Protein AF-A0A8J7PQA7-F1 (afdb_monomer)

Mean predicted aligned error: 12.09 Å

Secondary structure (DSSP, 8-state):
------------SSSSHHHHGGGGPPPHHHHT-EEEEETTEEEEEETTEEEEEETT--PEEEEEEEEETTSSS-EEEEEETT-TT---SS--------PPPSSPTT--EEEEEEEETTEEEEEE-STTPPPPSS--TTTSEEEEEEE-

Structure (mmCIF, N/CA/C/O backbone):
data_AF-A0A8J7PQA7-F1
#
_entry.id   AF-A0A8J7PQA7-F1
#
loop_
_atom_site.group_PDB
_atom_site.id
_atom_site.type_symbol
_atom_site.label_atom_id
_atom_site.label_alt_id
_atom_site.label_comp_id
_atom_site.label_asym_id
_atom_site.label_entity_id
_atom_site.label_seq_id
_atom_site.pdbx_PDB_ins_code
_atom_site.Cartn_x
_atom_site.Cartn_y
_atom_site.Cartn_z
_atom_site.occupancy
_atom_site.B_iso_or_equiv
_atom_site.auth_seq_id
_atom_site.auth_comp_id
_atom_site.auth_asym_id
_atom_site.auth_atom_id
_atom_site.pdbx_PDB_model_num
ATOM 1 N N . MET A 1 1 ? -45.338 19.933 63.771 1.00 43.03 1 MET A N 1
ATOM 2 C CA . MET A 1 1 ? -45.165 20.418 62.381 1.00 43.03 1 MET A CA 1
ATOM 3 C C . MET A 1 1 ? -43.781 20.014 61.872 1.00 43.03 1 MET A C 1
ATOM 5 O O . MET A 1 1 ? -42.786 20.490 62.399 1.00 43.03 1 MET A O 1
ATOM 9 N N . LYS A 1 2 ? -43.710 19.070 60.921 1.00 44.94 2 LYS A N 1
ATOM 10 C CA . LYS A 1 2 ? -42.466 18.503 60.359 1.00 44.94 2 LYS A CA 1
ATOM 11 C C . LYS A 1 2 ? -41.938 19.398 59.232 1.00 44.94 2 LYS A C 1
ATOM 13 O O . LYS A 1 2 ? -42.614 19.541 58.220 1.00 44.94 2 LYS A O 1
ATOM 18 N N . ARG A 1 3 ? -40.724 19.943 59.362 1.00 46.94 3 ARG A N 1
ATOM 19 C CA . ARG A 1 3 ? -39.993 20.553 58.238 1.00 46.94 3 ARG A CA 1
ATOM 20 C C . ARG A 1 3 ? -38.920 19.577 57.760 1.00 46.94 3 ARG A C 1
ATOM 22 O O . ARG A 1 3 ? -37.891 19.421 58.402 1.00 46.94 3 ARG A O 1
ATOM 29 N N . ARG A 1 4 ? -39.186 18.903 56.638 1.00 50.44 4 ARG A N 1
ATOM 30 C CA . ARG A 1 4 ? -38.171 18.202 55.842 1.00 50.44 4 ARG A CA 1
ATOM 31 C C . ARG A 1 4 ? -37.712 19.146 54.736 1.00 50.44 4 ARG A C 1
ATOM 33 O O . ARG A 1 4 ? -38.516 19.548 53.903 1.00 50.44 4 ARG A O 1
ATOM 40 N N . ARG A 1 5 ? -36.427 19.482 54.729 1.00 54.62 5 ARG A N 1
ATOM 41 C CA . ARG A 1 5 ? -35.714 20.004 53.561 1.00 54.62 5 ARG A CA 1
ATOM 42 C C . ARG A 1 5 ? -34.426 19.202 53.452 1.00 54.62 5 ARG A C 1
ATOM 44 O O . ARG A 1 5 ? -33.608 19.257 54.361 1.00 54.62 5 ARG A O 1
ATOM 51 N N . TRP A 1 6 ? -34.316 18.416 52.390 1.00 43.06 6 TRP A N 1
ATOM 52 C CA . TRP A 1 6 ? -33.094 17.748 51.949 1.00 43.06 6 TRP A CA 1
ATOM 53 C C . TRP A 1 6 ? -32.858 18.121 50.477 1.00 43.06 6 TRP A C 1
ATOM 55 O O . TRP A 1 6 ? -33.817 18.503 49.799 1.00 43.06 6 TRP A O 1
ATOM 65 N N . PRO A 1 7 ? -31.593 18.130 50.033 1.00 50.50 7 PRO A N 1
ATOM 66 C CA . PRO A 1 7 ? -31.105 19.018 48.988 1.00 50.50 7 PRO A CA 1
ATOM 67 C C . PRO A 1 7 ? -31.351 18.474 47.580 1.00 50.50 7 PRO A C 1
ATOM 69 O O . PRO A 1 7 ? -31.328 17.271 47.337 1.00 50.50 7 PRO A O 1
ATOM 72 N N . VAL A 1 8 ? -31.538 19.401 46.642 1.00 51.91 8 VAL A N 1
ATOM 73 C CA . VAL A 1 8 ? -31.454 19.158 45.202 1.00 51.91 8 VAL A CA 1
ATOM 74 C C . VAL A 1 8 ? -29.973 19.059 44.845 1.00 51.91 8 VAL A C 1
ATOM 76 O O . VAL A 1 8 ? -29.298 20.079 44.785 1.00 51.91 8 VAL A O 1
ATOM 79 N N . LEU A 1 9 ? -29.459 17.852 44.625 1.00 52.78 9 LEU A N 1
ATOM 80 C CA . LEU A 1 9 ? -28.167 17.624 43.977 1.00 52.78 9 LEU A CA 1
ATOM 81 C C . LEU A 1 9 ? -28.237 16.300 43.216 1.00 52.78 9 LEU A C 1
ATOM 83 O O . LEU A 1 9 ? -28.296 15.253 43.851 1.00 52.78 9 LEU A O 1
ATOM 87 N N . ALA A 1 10 ? -28.251 16.369 41.880 1.00 50.50 10 ALA A N 1
ATOM 88 C CA . ALA A 1 10 ? -27.587 15.433 40.958 1.00 50.50 10 ALA A CA 1
ATOM 89 C C . ALA A 1 10 ? -28.118 15.616 39.522 1.00 50.50 10 ALA A C 1
ATOM 91 O O . ALA A 1 10 ? -28.886 14.804 39.019 1.00 50.50 10 ALA A O 1
ATOM 92 N N . VAL A 1 11 ? -27.683 16.673 38.833 1.00 49.53 11 VAL A N 1
ATOM 93 C CA . VAL A 1 11 ? -27.687 16.706 37.362 1.00 49.53 11 VAL A CA 1
ATOM 94 C C . VAL A 1 11 ? -26.332 17.257 36.944 1.00 49.53 11 VAL A C 1
ATOM 96 O O . VAL A 1 11 ? -26.118 18.462 36.984 1.00 49.53 11 VAL A O 1
ATOM 99 N N . GLY A 1 12 ? -25.374 16.384 36.633 1.00 49.25 12 GLY A N 1
ATOM 100 C CA . GLY A 1 12 ? -24.051 16.851 36.213 1.00 49.25 12 GLY A CA 1
ATOM 101 C C . GLY A 1 12 ? -22.943 15.806 36.249 1.00 49.25 12 GLY A C 1
ATOM 102 O O . GLY A 1 12 ? -21.895 16.076 36.816 1.00 49.25 12 GLY A O 1
ATOM 103 N N . ALA A 1 13 ? -23.151 14.613 35.685 1.00 50.09 13 ALA A N 1
ATOM 104 C CA . ALA A 1 13 ? -22.059 13.640 35.519 1.00 50.09 13 ALA A CA 1
ATOM 105 C C . ALA A 1 13 ? -22.155 12.779 34.241 1.00 50.09 13 ALA A C 1
ATOM 107 O O . ALA A 1 13 ? -21.455 11.783 34.122 1.00 50.09 13 ALA A O 1
ATOM 108 N N . GLY A 1 14 ? -23.023 13.130 33.282 1.00 44.03 14 GLY A N 1
ATOM 109 C CA . GLY A 1 14 ? -23.283 12.296 32.095 1.00 44.03 14 GLY A CA 1
ATOM 110 C C . GLY A 1 14 ? -22.588 12.727 30.796 1.00 44.03 14 GLY A C 1
ATOM 111 O O . GLY A 1 14 ? -22.574 11.958 29.844 1.00 44.03 14 GLY A O 1
ATOM 112 N N . LEU A 1 15 ? -22.015 13.935 30.726 1.00 47.31 15 LEU A N 1
ATOM 113 C CA . LEU A 1 15 ? -21.612 14.553 29.448 1.00 47.31 15 LEU A CA 1
ATOM 114 C C . LEU A 1 15 ? -20.102 14.567 29.157 1.00 47.31 15 LEU A C 1
ATOM 116 O O . LEU A 1 15 ? -19.705 14.952 28.064 1.00 47.31 15 LEU A O 1
ATOM 120 N N . VAL A 1 16 ? -19.248 14.114 30.079 1.00 48.69 16 VAL A N 1
ATOM 121 C CA . VAL A 1 16 ? -17.783 14.147 29.874 1.00 48.69 16 VAL A CA 1
ATOM 122 C C . VAL A 1 16 ? -17.252 12.878 29.185 1.00 48.69 16 VAL A C 1
ATOM 124 O O . VAL A 1 16 ? -16.208 12.916 28.541 1.00 48.69 16 VAL A O 1
ATOM 127 N N . ALA A 1 17 ? -17.985 11.760 29.222 1.00 48.22 17 ALA A N 1
ATOM 128 C CA . ALA A 1 17 ? -17.507 10.490 28.664 1.00 48.22 17 ALA A CA 1
ATOM 129 C C . ALA A 1 17 ? -17.532 10.416 27.121 1.00 48.22 17 ALA A C 1
ATOM 131 O O . ALA A 1 17 ? -16.787 9.628 26.544 1.00 48.22 17 ALA A O 1
ATOM 132 N N . LEU A 1 18 ? -18.335 11.240 26.432 1.00 45.69 18 LEU A N 1
ATOM 133 C CA . LEU A 1 18 ? -18.441 11.189 24.964 1.00 45.69 18 LEU A CA 1
ATOM 134 C C . LEU A 1 18 ? -17.379 12.025 24.230 1.00 45.69 18 LEU A C 1
ATOM 136 O O . LEU A 1 18 ? -17.079 11.745 23.074 1.00 45.69 18 LEU A O 1
ATOM 140 N N . ALA A 1 19 ? -16.775 13.018 24.888 1.00 47.22 19 ALA A N 1
ATOM 141 C CA . ALA A 1 19 ? -15.779 13.889 24.257 1.00 47.22 19 ALA A CA 1
ATOM 142 C C . ALA A 1 19 ? -14.372 13.260 24.186 1.00 47.22 19 ALA A C 1
ATOM 144 O O . ALA A 1 19 ? -13.556 13.671 23.367 1.00 47.22 19 ALA A O 1
ATOM 145 N N . VAL A 1 20 ? -14.084 12.240 25.003 1.00 46.66 20 VAL A N 1
ATOM 146 C CA . VAL A 1 20 ? -12.764 11.576 25.033 1.00 46.66 20 VAL A CA 1
ATOM 147 C C . VAL A 1 20 ? -12.676 10.412 24.033 1.00 46.66 20 VAL A C 1
ATOM 149 O O . VAL A 1 20 ? -11.589 10.060 23.584 1.00 46.66 20 VAL A O 1
ATOM 152 N N . ALA A 1 21 ? -13.807 9.845 23.603 1.00 46.59 21 ALA A N 1
ATOM 153 C CA . ALA A 1 21 ? -13.825 8.685 22.706 1.00 46.59 21 ALA A CA 1
ATOM 154 C C . ALA A 1 21 ? -13.437 9.001 21.244 1.00 46.59 21 ALA A C 1
ATOM 156 O O . ALA A 1 21 ? -13.068 8.092 20.504 1.00 46.59 21 ALA A O 1
ATOM 157 N N . VAL A 1 22 ? -13.464 10.273 20.830 1.00 51.19 22 VAL A N 1
ATOM 158 C CA . VAL A 1 22 ? -13.023 10.708 19.486 1.00 51.19 22 VAL A CA 1
ATOM 159 C C . VAL A 1 22 ? -11.488 10.825 19.395 1.00 51.19 22 VAL A C 1
ATOM 161 O O . VAL A 1 22 ? -10.928 10.845 18.305 1.00 51.19 22 VAL A O 1
ATOM 164 N N . LEU A 1 23 ? -10.778 10.844 20.530 1.00 50.88 23 LEU A N 1
ATOM 165 C CA . LEU A 1 23 ? -9.341 11.145 20.597 1.00 50.88 23 LEU A CA 1
ATOM 166 C C . LEU A 1 23 ? -8.402 9.935 20.455 1.00 50.88 23 LEU A C 1
ATOM 168 O O . LEU A 1 23 ? -7.189 10.125 20.421 1.00 50.88 23 LEU A O 1
ATOM 172 N N . VAL A 1 24 ? -8.917 8.703 20.362 1.00 55.34 24 VAL A N 1
ATOM 173 C CA . VAL A 1 24 ? -8.071 7.487 20.317 1.00 55.34 24 VAL A CA 1
ATOM 174 C C . VAL A 1 24 ? -8.506 6.509 19.224 1.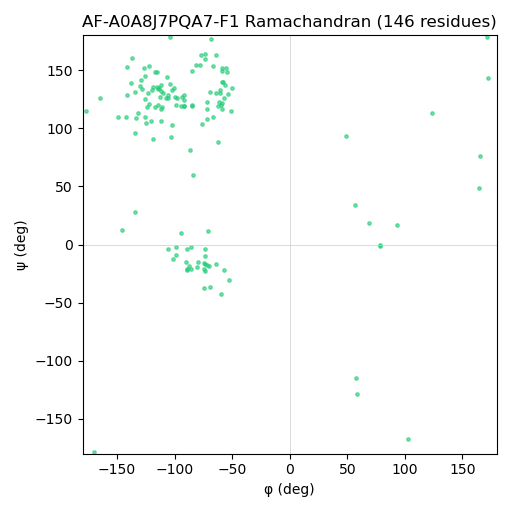00 55.34 24 VAL A C 1
ATOM 176 O O . VAL A 1 24 ? -8.314 5.300 19.341 1.00 55.34 24 VAL A O 1
ATOM 179 N N . TRP A 1 25 ? -9.111 6.994 18.137 1.00 56.97 25 TRP A N 1
ATOM 180 C CA . TRP A 1 25 ? -9.235 6.140 16.957 1.00 56.97 25 TRP A CA 1
ATOM 181 C C . TRP A 1 25 ? -7.858 5.993 16.311 1.00 56.97 25 TRP A C 1
ATOM 183 O O . TRP A 1 25 ? -7.224 7.005 15.996 1.00 56.97 25 TRP A O 1
ATOM 193 N N . PRO A 1 26 ? -7.352 4.756 16.149 1.00 72.06 26 PRO A N 1
ATOM 194 C CA . PRO A 1 26 ? -6.070 4.556 15.507 1.00 72.06 26 PRO A CA 1
ATOM 195 C C . PRO A 1 26 ? -6.176 5.096 14.085 1.00 72.06 26 PRO A C 1
ATOM 197 O O . PRO A 1 26 ? -7.043 4.681 13.316 1.00 72.06 26 PRO A O 1
ATOM 200 N N . THR A 1 27 ? -5.304 6.046 13.754 1.00 88.44 27 THR A N 1
ATOM 201 C CA . THR A 1 27 ? -5.205 6.585 12.399 1.00 88.44 27 THR A CA 1
ATOM 202 C C . THR A 1 27 ? -4.961 5.441 11.421 1.00 88.44 27 THR A C 1
ATOM 204 O O . THR A 1 27 ? -4.345 4.430 11.776 1.00 88.44 27 THR A O 1
ATOM 207 N N . ASP A 1 28 ? -5.388 5.596 10.169 1.00 92.75 28 ASP A N 1
ATOM 208 C CA . ASP A 1 28 ? -5.107 4.600 9.127 1.00 92.75 28 ASP A CA 1
ATOM 209 C C . ASP A 1 28 ? -3.615 4.285 9.032 1.00 92.75 28 ASP A C 1
ATOM 211 O O . ASP A 1 28 ? -3.227 3.139 8.818 1.00 92.75 28 ASP A O 1
ATOM 215 N N . ARG A 1 29 ? -2.767 5.268 9.354 1.00 93.31 29 ARG A N 1
ATOM 216 C CA . ARG A 1 29 ? -1.330 5.070 9.465 1.00 93.31 29 ARG A CA 1
ATOM 217 C C . ARG A 1 29 ? -0.921 4.040 10.519 1.00 93.31 29 ARG A C 1
ATOM 219 O O . ARG A 1 29 ? -0.020 3.250 10.249 1.00 93.31 29 ARG A O 1
ATOM 226 N N . SER A 1 30 ? -1.541 4.040 11.694 1.00 93.88 30 SER A N 1
ATOM 227 C CA . SER A 1 30 ? -1.299 3.028 12.730 1.00 93.88 30 SER A CA 1
ATOM 228 C C . SER A 1 30 ? -1.943 1.691 12.366 1.00 93.88 30 SER A C 1
ATOM 230 O O . SER A 1 30 ? -1.364 0.636 12.615 1.00 93.88 30 SER A O 1
ATOM 232 N N . ARG A 1 31 ? -3.129 1.724 11.747 1.00 95.06 31 ARG A N 1
ATOM 233 C CA . ARG A 1 31 ? -3.882 0.521 11.368 1.00 95.06 31 ARG A CA 1
ATOM 234 C C . ARG A 1 31 ? -3.207 -0.269 10.242 1.00 95.06 31 ARG A C 1
ATOM 236 O O . ARG A 1 31 ? -3.243 -1.495 10.275 1.00 95.06 31 ARG A O 1
ATOM 243 N N . ILE A 1 32 ? -2.576 0.407 9.278 1.00 95.88 32 ILE A N 1
ATOM 244 C CA . ILE A 1 32 ? -1.925 -0.242 8.129 1.00 95.88 32 ILE A CA 1
ATOM 245 C C . ILE A 1 32 ? -0.600 -0.932 8.491 1.00 95.88 32 ILE A C 1
ATOM 247 O O . ILE A 1 32 ? -0.105 -1.739 7.715 1.00 95.88 32 ILE A O 1
ATOM 251 N N . GLN A 1 33 ? -0.004 -0.636 9.651 1.00 97.19 33 GLN A N 1
ATOM 252 C CA . GLN A 1 33 ? 1.269 -1.246 10.057 1.00 97.19 33 GLN A CA 1
ATOM 253 C C . GLN A 1 33 ? 1.160 -2.776 10.136 1.00 97.19 33 GLN A C 1
ATOM 255 O O . GLN A 1 33 ? 0.093 -3.314 10.435 1.00 97.19 33 GLN A O 1
ATOM 260 N N . GLY A 1 34 ? 2.277 -3.472 9.928 1.00 97.25 34 GLY A N 1
ATOM 261 C CA . GLY A 1 34 ? 2.338 -4.934 9.946 1.00 97.25 34 GLY A CA 1
ATOM 262 C C . GLY A 1 34 ? 2.390 -5.544 8.550 1.00 97.25 34 GLY A C 1
ATOM 263 O O . GLY A 1 34 ? 2.658 -4.846 7.569 1.00 97.25 34 GLY A O 1
ATOM 264 N N . THR A 1 35 ? 2.180 -6.855 8.483 1.00 97.94 35 THR A N 1
ATOM 265 C CA . THR A 1 35 ? 2.302 -7.630 7.248 1.00 97.94 35 THR A CA 1
ATOM 266 C C . THR A 1 35 ? 0.933 -7.982 6.684 1.00 97.94 35 THR A C 1
ATOM 268 O O . THR A 1 35 ? 0.011 -8.334 7.421 1.00 97.94 35 THR A O 1
ATOM 271 N N . TRP A 1 36 ? 0.815 -7.870 5.366 1.00 98.00 36 TRP A N 1
ATOM 272 C CA . TRP A 1 36 ? -0.388 -8.142 4.598 1.00 98.00 36 TRP A CA 1
ATOM 273 C C . TRP A 1 36 ? -0.051 -9.099 3.463 1.00 98.00 36 TRP A C 1
ATOM 275 O O . TRP A 1 36 ? 0.936 -8.892 2.763 1.00 98.00 36 TRP A O 1
ATOM 285 N N . VAL A 1 37 ? -0.861 -10.129 3.262 1.00 97.25 37 VAL A N 1
ATOM 286 C CA . VAL A 1 37 ? -0.630 -11.188 2.279 1.00 97.25 37 VAL A CA 1
ATOM 287 C C . VAL A 1 37 ? -1.864 -11.410 1.410 1.00 97.25 37 VAL A C 1
ATOM 289 O O . VAL A 1 37 ? -2.999 -11.362 1.887 1.00 97.25 37 VAL A O 1
ATOM 292 N N . GLY A 1 38 ? -1.661 -11.658 0.121 1.00 96.44 38 GLY A N 1
ATOM 293 C CA . GLY A 1 38 ? -2.742 -11.968 -0.814 1.00 96.44 38 GLY A CA 1
ATOM 294 C C . GLY A 1 38 ? -2.255 -12.029 -2.257 1.00 96.44 38 GLY A C 1
ATOM 295 O O . GLY A 1 38 ? -1.360 -11.284 -2.643 1.00 96.44 38 GLY A O 1
ATOM 296 N N . GLY A 1 39 ? -2.813 -12.947 -3.053 1.00 92.88 39 GLY A N 1
ATOM 297 C CA . GLY A 1 39 ? -2.484 -13.070 -4.481 1.00 92.88 39 GLY A CA 1
ATOM 298 C C . GLY A 1 39 ? -0.992 -13.288 -4.774 1.00 92.88 39 GLY A C 1
ATOM 299 O O . GLY A 1 39 ? -0.485 -12.750 -5.751 1.00 92.88 39 GLY A O 1
ATOM 300 N N . GLY A 1 40 ? -0.277 -14.003 -3.898 1.00 93.69 40 GLY A N 1
ATOM 301 C CA . GLY A 1 40 ? 1.172 -14.214 -4.001 1.00 93.69 40 GLY A CA 1
ATOM 302 C C . GLY A 1 40 ? 2.020 -12.961 -3.761 1.00 93.69 40 GLY A C 1
ATOM 303 O O . GLY A 1 40 ? 3.172 -12.898 -4.176 1.00 93.69 40 GLY A O 1
ATOM 304 N N . THR A 1 41 ? 1.446 -11.934 -3.134 1.00 93.81 41 THR A N 1
ATOM 305 C CA . THR A 1 41 ? 2.145 -10.717 -2.714 1.00 93.81 41 THR A CA 1
ATOM 306 C C . THR A 1 41 ? 2.147 -10.640 -1.190 1.00 93.81 41 THR A C 1
ATOM 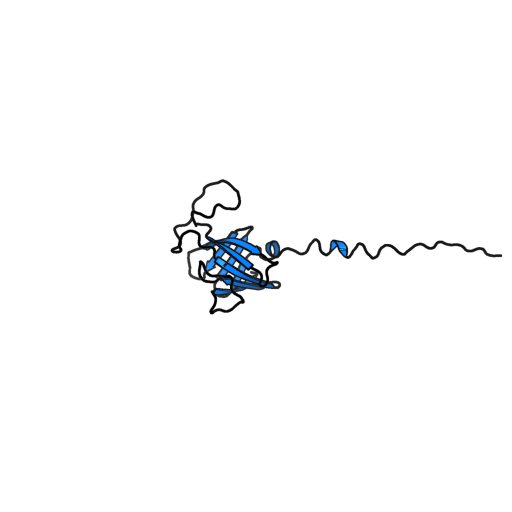308 O O . THR A 1 41 ? 1.100 -10.816 -0.561 1.00 93.81 41 THR A O 1
ATOM 311 N N . ARG A 1 42 ? 3.304 -10.333 -0.59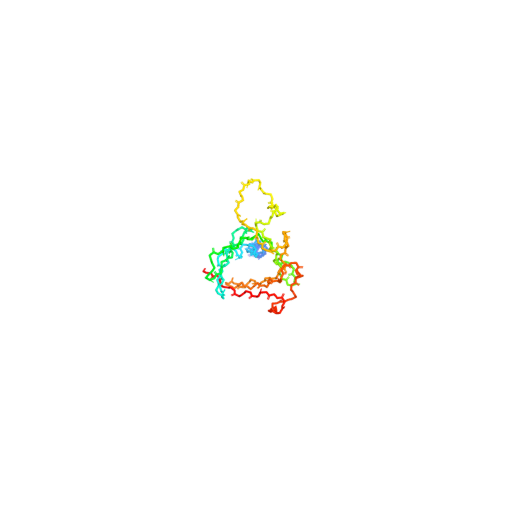8 1.00 95.75 42 ARG A N 1
ATOM 312 C CA . ARG A 1 42 ? 3.456 -9.951 0.810 1.00 95.75 42 ARG A CA 1
ATOM 313 C C . ARG A 1 42 ? 3.881 -8.489 0.884 1.00 95.75 42 ARG A C 1
ATOM 315 O O . ARG A 1 42 ? 4.874 -8.098 0.284 1.00 95.75 42 ARG A O 1
ATOM 322 N N . LEU A 1 43 ? 3.155 -7.682 1.647 1.00 96.19 43 LEU A N 1
ATOM 323 C CA . LEU A 1 43 ? 3.420 -6.263 1.845 1.00 96.19 43 LEU A CA 1
ATOM 324 C C . LEU A 1 43 ? 3.572 -5.965 3.336 1.00 96.19 43 LEU A C 1
ATOM 326 O O . LEU A 1 43 ? 2.640 -6.159 4.112 1.00 96.19 43 LEU A O 1
ATOM 330 N N . THR A 1 44 ? 4.745 -5.489 3.745 1.00 97.31 44 THR A N 1
ATOM 331 C CA . THR A 1 44 ? 5.049 -5.172 5.146 1.00 97.31 44 THR A CA 1
ATOM 332 C C . THR A 1 44 ? 5.216 -3.672 5.330 1.00 97.31 44 THR A C 1
ATOM 334 O O . THR A 1 44 ? 6.164 -3.096 4.801 1.00 97.31 44 THR A O 1
ATOM 337 N N . PHE A 1 45 ? 4.346 -3.044 6.123 1.00 96.56 45 PHE A N 1
ATOM 338 C CA . PHE A 1 45 ? 4.427 -1.623 6.472 1.00 96.56 45 PHE A CA 1
ATOM 339 C C . PHE A 1 45 ? 5.081 -1.434 7.844 1.00 96.56 45 PHE A C 1
ATOM 341 O O . PHE A 1 45 ? 4.633 -2.015 8.840 1.00 96.56 45 PHE A O 1
ATOM 348 N N . ARG A 1 46 ? 6.132 -0.607 7.902 1.00 96.19 46 ARG A N 1
ATOM 349 C CA . ARG A 1 46 ? 6.846 -0.229 9.131 1.00 96.19 46 ARG A CA 1
ATOM 350 C C . ARG A 1 46 ? 7.262 1.236 9.090 1.00 96.19 46 ARG A C 1
ATOM 352 O O . ARG A 1 46 ? 8.167 1.616 8.350 1.00 96.19 46 ARG A O 1
ATOM 359 N N . GLY A 1 47 ? 6.626 2.059 9.919 1.00 93.56 47 GLY A N 1
ATOM 360 C CA . GLY A 1 47 ? 6.795 3.505 9.829 1.00 93.56 47 GLY A CA 1
ATOM 361 C C . GLY A 1 47 ? 6.384 3.968 8.433 1.00 93.56 47 GLY A C 1
ATOM 362 O O . GLY A 1 47 ? 5.292 3.612 7.989 1.00 93.56 47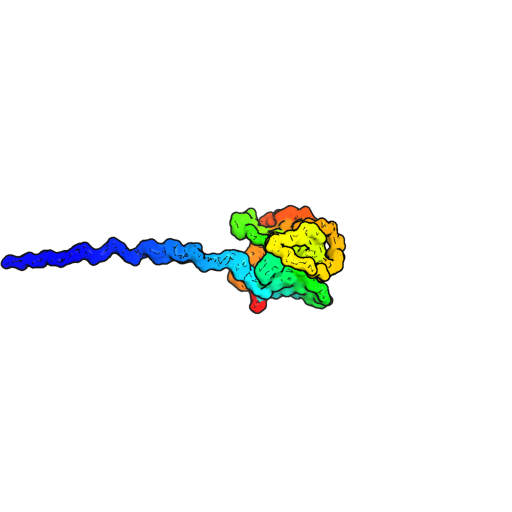 GLY A O 1
ATOM 363 N N . ASP A 1 48 ? 7.250 4.737 7.769 1.00 91.31 48 ASP A N 1
ATOM 364 C CA . ASP A 1 48 ? 7.055 5.261 6.406 1.00 91.31 48 ASP A CA 1
ATOM 365 C C . ASP A 1 48 ? 7.487 4.302 5.298 1.00 91.31 48 ASP A C 1
ATOM 367 O O . ASP A 1 48 ? 7.347 4.637 4.126 1.00 91.31 48 ASP A O 1
ATOM 371 N N . LEU A 1 49 ? 8.023 3.132 5.648 1.00 92.75 49 LEU A N 1
ATOM 372 C CA . LEU A 1 49 ? 8.537 2.163 4.690 1.00 92.75 49 LEU A CA 1
ATOM 373 C C . LEU A 1 49 ? 7.524 1.039 4.465 1.00 92.75 49 LEU A C 1
ATOM 375 O O . LEU A 1 49 ? 6.988 0.471 5.418 1.00 92.75 49 LEU A O 1
ATOM 379 N N . ALA A 1 50 ? 7.318 0.688 3.203 1.00 94.56 50 ALA A N 1
ATOM 380 C CA . ALA A 1 50 ? 6.657 -0.527 2.768 1.00 94.56 50 ALA A CA 1
ATOM 381 C C . ALA A 1 50 ? 7.673 -1.422 2.043 1.00 94.56 50 ALA A C 1
ATOM 383 O O . ALA A 1 50 ? 8.459 -0.949 1.220 1.00 94.56 50 ALA A O 1
ATOM 384 N N . VAL A 1 51 ? 7.671 -2.711 2.372 1.00 94.69 51 VAL A N 1
ATOM 385 C CA . VAL A 1 51 ? 8.464 -3.736 1.684 1.00 94.69 51 VAL A CA 1
ATOM 386 C C . VAL A 1 51 ? 7.508 -4.690 0.997 1.00 94.69 51 VAL A C 1
ATOM 388 O O . VAL A 1 51 ? 6.673 -5.297 1.667 1.00 94.69 51 VAL A O 1
ATOM 391 N N . MET A 1 52 ? 7.623 -4.799 -0.322 1.00 92.94 52 MET A N 1
ATOM 392 C CA . MET A 1 52 ? 6.827 -5.698 -1.144 1.00 92.94 52 MET A CA 1
ATOM 393 C C . MET A 1 52 ? 7.673 -6.888 -1.592 1.00 92.94 52 MET A C 1
ATOM 395 O O . MET A 1 52 ? 8.764 -6.719 -2.146 1.00 92.94 52 MET A O 1
ATOM 399 N N . GLU A 1 53 ? 7.146 -8.082 -1.362 1.00 93.38 53 GLU A N 1
ATOM 400 C CA . GLU A 1 53 ? 7.692 -9.359 -1.806 1.00 93.38 53 GLU A CA 1
ATOM 401 C C . GLU A 1 53 ? 6.663 -10.021 -2.723 1.00 93.38 53 GLU A C 1
ATOM 403 O O . GLU A 1 53 ? 5.471 -10.046 -2.408 1.00 93.38 53 GLU A O 1
ATOM 408 N N . TRP A 1 54 ? 7.123 -10.565 -3.844 1.00 90.44 54 TRP A N 1
ATOM 409 C CA . TRP A 1 54 ? 6.295 -11.374 -4.734 1.00 90.44 54 TRP A CA 1
ATOM 410 C C . TRP A 1 54 ? 6.765 -12.820 -4.688 1.00 90.44 54 TRP A C 1
ATOM 412 O O . TRP A 1 54 ? 7.970 -13.084 -4.746 1.00 90.44 54 TRP A O 1
ATOM 422 N N . ASP A 1 55 ? 5.818 -13.749 -4.633 1.00 88.38 55 ASP A N 1
ATOM 423 C CA . ASP A 1 55 ? 6.090 -15.179 -4.664 1.00 88.38 55 ASP A CA 1
ATOM 424 C C . ASP A 1 55 ? 6.948 -15.537 -5.882 1.00 88.38 55 ASP A C 1
ATOM 426 O O . ASP A 1 55 ? 6.670 -15.155 -7.020 1.00 88.38 55 ASP A O 1
ATOM 430 N N . GLY A 1 56 ? 8.035 -16.266 -5.629 1.00 79.44 56 GLY A N 1
ATOM 431 C CA . GLY A 1 56 ? 8.979 -16.684 -6.666 1.00 79.44 56 GLY A CA 1
ATOM 432 C C . GLY A 1 56 ? 9.958 -15.600 -7.131 1.00 79.44 56 GLY A C 1
ATOM 433 O O . GLY A 1 56 ? 10.819 -15.892 -7.960 1.00 79.44 56 GLY A O 1
ATOM 434 N N . SER A 1 57 ? 9.891 -14.379 -6.591 1.00 80.75 57 SER A N 1
ATOM 435 C CA . SER A 1 57 ? 10.880 -13.335 -6.858 1.00 80.75 57 SER A CA 1
ATOM 436 C C . SER A 1 57 ? 11.896 -13.240 -5.716 1.00 80.75 57 SER A C 1
ATOM 438 O O . SER A 1 57 ? 11.511 -13.014 -4.571 1.00 80.75 57 SER A O 1
ATOM 440 N N . PRO A 1 58 ? 13.213 -13.309 -5.990 1.00 78.31 58 PRO A N 1
ATOM 441 C CA . PRO A 1 58 ? 14.228 -12.990 -4.985 1.00 78.31 58 PRO A CA 1
ATOM 442 C C . PRO A 1 58 ? 14.332 -11.477 -4.723 1.00 78.31 58 PRO A C 1
ATOM 444 O O . PRO A 1 58 ? 15.136 -11.046 -3.897 1.00 78.31 58 PRO A O 1
ATOM 447 N N . ARG A 1 59 ? 13.586 -10.647 -5.468 1.00 80.19 59 ARG A N 1
ATOM 448 C CA . ARG A 1 59 ? 13.644 -9.188 -5.365 1.00 80.19 59 ARG A CA 1
ATOM 449 C C . ARG A 1 59 ? 12.608 -8.684 -4.372 1.00 80.19 59 ARG A C 1
ATOM 451 O O . ARG A 1 59 ? 11.413 -8.888 -4.562 1.00 80.19 59 ARG A O 1
ATOM 458 N N . LEU A 1 60 ? 13.099 -7.944 -3.388 1.00 86.00 60 LEU A N 1
ATOM 459 C CA . LEU A 1 60 ? 12.299 -7.118 -2.496 1.00 86.00 60 LEU A CA 1
ATOM 460 C C . LEU A 1 60 ? 12.220 -5.712 -3.085 1.00 86.00 60 LEU A C 1
ATOM 462 O O . LEU A 1 60 ? 13.256 -5.123 -3.402 1.00 86.00 60 LEU A O 1
ATOM 466 N N . SER A 1 61 ? 11.014 -5.168 -3.213 1.00 85.12 61 SER A N 1
ATOM 467 C CA . SER A 1 61 ? 10.838 -3.747 -3.513 1.00 85.12 61 SER A CA 1
ATOM 468 C C . SER A 1 61 ? 10.662 -2.983 -2.207 1.00 85.12 61 SER A C 1
ATOM 470 O O . SER A 1 61 ? 9.833 -3.346 -1.374 1.00 85.12 61 SER A O 1
ATOM 472 N N . ARG A 1 62 ? 11.476 -1.945 -2.003 1.00 89.81 62 ARG A N 1
ATOM 473 C CA . ARG A 1 62 ? 11.378 -1.040 -0.856 1.00 89.81 62 ARG A CA 1
ATOM 474 C C . ARG A 1 62 ? 10.831 0.284 -1.346 1.00 89.81 62 ARG A C 1
ATOM 476 O O . ARG A 1 62 ? 11.391 0.890 -2.254 1.00 89.81 62 ARG A O 1
ATOM 483 N N . THR A 1 63 ? 9.766 0.747 -0.716 1.00 89.38 63 THR A N 1
ATOM 484 C CA . THR A 1 63 ? 9.113 1.992 -1.105 1.00 89.38 63 THR A CA 1
ATOM 485 C C . THR A 1 63 ? 8.721 2.795 0.117 1.00 89.38 63 THR A C 1
ATOM 487 O O . THR A 1 63 ? 8.213 2.232 1.086 1.00 89.38 63 THR A O 1
ATOM 490 N N . TYR A 1 64 ? 8.906 4.109 0.077 1.00 90.75 64 TYR A N 1
ATOM 491 C CA . TYR A 1 64 ? 8.256 4.983 1.047 1.00 90.75 64 TYR A CA 1
ATOM 492 C C . TYR A 1 64 ? 6.799 5.191 0.665 1.00 90.75 64 TYR A C 1
ATOM 494 O O . TYR A 1 64 ? 6.453 5.105 -0.513 1.00 90.75 64 TYR A O 1
ATOM 502 N N . PHE A 1 65 ? 5.950 5.493 1.644 1.00 92.06 65 PHE A N 1
ATOM 503 C CA . PHE A 1 65 ? 4.554 5.796 1.364 1.00 92.06 65 PHE A CA 1
ATOM 504 C C . PHE A 1 65 ? 3.990 6.927 2.220 1.00 92.06 65 PHE A C 1
ATOM 506 O O . PHE A 1 65 ? 4.402 7.146 3.363 1.00 92.06 65 PHE A O 1
ATOM 513 N N . ARG A 1 66 ? 2.987 7.613 1.671 1.00 93.06 66 ARG A N 1
ATOM 514 C CA . ARG A 1 66 ? 2.150 8.590 2.375 1.00 93.06 66 ARG A CA 1
ATOM 515 C C . ARG A 1 66 ? 0.689 8.214 2.219 1.00 93.06 66 ARG A C 1
ATOM 517 O O . ARG A 1 66 ? 0.296 7.698 1.179 1.00 93.06 66 ARG A O 1
ATOM 524 N N . LEU A 1 67 ? -0.097 8.466 3.260 1.00 94.25 67 LEU A N 1
ATOM 525 C CA . LEU A 1 67 ? -1.537 8.231 3.253 1.00 94.25 67 LEU A CA 1
ATOM 526 C C . LEU A 1 67 ? -2.270 9.558 3.393 1.00 94.25 67 LEU A C 1
ATOM 528 O O . LEU A 1 67 ? -1.944 10.346 4.281 1.00 94.25 67 LEU A O 1
ATOM 532 N N . ASP A 1 68 ? -3.309 9.735 2.589 1.00 95.00 68 ASP A N 1
ATOM 533 C CA . ASP A 1 68 ? -4.312 10.776 2.771 1.00 95.00 68 ASP A CA 1
ATOM 534 C C . ASP A 1 68 ? -5.683 10.109 2.988 1.00 95.00 68 ASP A C 1
ATOM 536 O O . ASP A 1 68 ? -6.384 9.779 2.023 1.00 95.00 68 ASP A O 1
ATOM 540 N N . PRO A 1 69 ? -6.053 9.833 4.256 1.00 94.94 69 PRO A N 1
ATOM 541 C CA . PRO A 1 69 ? -7.348 9.252 4.598 1.00 94.94 69 PRO A CA 1
ATOM 542 C C . PRO A 1 69 ? -8.513 10.250 4.479 1.00 94.94 69 PRO A C 1
ATOM 544 O O . PRO A 1 69 ? -9.663 9.842 4.607 1.00 94.94 69 PRO A O 1
ATOM 547 N N . ALA A 1 70 ? -8.245 11.547 4.287 1.00 92.88 70 ALA A N 1
ATOM 548 C CA . ALA A 1 70 ? -9.289 12.562 4.146 1.00 92.88 70 ALA A CA 1
ATOM 549 C C . ALA A 1 70 ? -9.759 12.716 2.689 1.00 92.88 70 ALA A C 1
ATOM 551 O O . ALA A 1 70 ? -10.849 13.237 2.445 1.00 92.88 70 ALA A O 1
ATOM 552 N N . ALA A 1 71 ? -8.961 12.254 1.722 1.00 94.12 71 ALA A N 1
ATOM 553 C CA . ALA A 1 71 ? -9.348 12.205 0.319 1.00 94.12 71 ALA A CA 1
ATOM 554 C C . ALA A 1 71 ? -10.492 11.209 0.052 1.00 94.12 71 ALA A C 1
ATOM 556 O O . ALA A 1 71 ? -10.665 10.209 0.749 1.00 94.12 71 ALA A O 1
ATOM 557 N N . SER A 1 72 ? -11.256 11.469 -1.012 1.00 91.31 72 SER A N 1
ATOM 558 C CA . SER A 1 72 ? -12.302 10.574 -1.511 1.00 91.31 72 SER A CA 1
ATOM 559 C C . SER A 1 72 ? -12.058 10.271 -2.995 1.00 91.31 72 SER A C 1
ATOM 561 O O . SER A 1 72 ? -12.202 11.184 -3.815 1.00 91.31 72 SER A O 1
ATOM 563 N N . PRO A 1 73 ? -11.660 9.036 -3.366 1.00 95.06 73 PRO A N 1
ATOM 564 C CA . PRO A 1 73 ? -11.251 7.916 -2.497 1.00 95.06 73 PRO A CA 1
ATOM 565 C C . PRO A 1 73 ? -9.974 8.207 -1.686 1.00 95.06 73 PRO A C 1
ATOM 567 O O . PRO A 1 73 ? -9.214 9.116 -2.019 1.00 95.06 73 PRO A O 1
ATOM 570 N N . THR A 1 74 ? -9.727 7.418 -0.637 1.00 96.75 74 THR A N 1
ATOM 571 C CA . THR A 1 74 ? -8.533 7.517 0.217 1.00 96.75 74 THR A CA 1
ATOM 572 C C . THR A 1 74 ? -7.263 7.208 -0.573 1.00 96.75 74 THR A C 1
ATOM 574 O O . THR A 1 74 ? -7.195 6.206 -1.289 1.00 96.75 74 THR A O 1
ATOM 577 N N . ARG A 1 75 ? -6.248 8.072 -0.463 1.00 96.75 75 ARG A N 1
ATOM 578 C CA . ARG A 1 75 ? -5.079 8.064 -1.359 1.00 96.75 75 ARG A CA 1
ATOM 579 C C . ARG A 1 75 ? -3.829 7.518 -0.694 1.00 96.75 75 ARG A C 1
ATOM 581 O O . ARG A 1 75 ? -3.577 7.773 0.483 1.00 96.75 75 ARG A O 1
ATOM 588 N N . ILE A 1 76 ? -3.029 6.808 -1.478 1.00 95.12 76 ILE A N 1
ATOM 589 C CA . ILE A 1 76 ? -1.692 6.363 -1.104 1.00 95.12 76 ILE A CA 1
ATOM 590 C C . ILE A 1 76 ? -0.700 6.822 -2.169 1.00 95.12 76 ILE A C 1
ATOM 592 O O . ILE A 1 76 ? -0.868 6.534 -3.348 1.00 95.12 76 ILE A O 1
ATOM 596 N N . GLU A 1 77 ? 0.338 7.530 -1.758 1.00 92.12 77 GLU A N 1
ATOM 597 C CA . GLU A 1 77 ? 1.467 7.873 -2.625 1.00 92.12 77 GLU A CA 1
ATOM 598 C C . GLU A 1 77 ? 2.620 6.943 -2.284 1.00 92.12 77 GLU A C 1
ATOM 600 O O . GLU A 1 77 ? 2.910 6.740 -1.104 1.00 92.12 77 GLU A O 1
ATOM 605 N N . VAL A 1 78 ? 3.258 6.370 -3.299 1.00 90.62 78 VAL A N 1
ATOM 606 C CA . VAL A 1 78 ? 4.362 5.423 -3.148 1.00 90.62 78 VAL A CA 1
ATOM 607 C C . VAL A 1 78 ? 5.578 5.955 -3.896 1.00 90.62 78 VAL A C 1
ATOM 609 O O . VAL A 1 78 ? 5.495 6.330 -5.065 1.00 90.62 78 VAL A O 1
ATOM 612 N N . PHE A 1 79 ? 6.716 5.970 -3.212 1.00 86.19 79 PHE A N 1
ATOM 613 C CA . PHE A 1 79 ? 7.985 6.479 -3.716 1.00 86.19 79 PHE A CA 1
ATOM 614 C C . PHE A 1 79 ? 9.008 5.352 -3.704 1.00 86.19 79 PHE A C 1
ATOM 616 O O . PHE A 1 79 ? 9.148 4.662 -2.694 1.00 86.19 79 PHE A O 1
ATOM 623 N N . ASP A 1 80 ? 9.750 5.183 -4.795 1.00 82.62 80 ASP A N 1
ATOM 624 C CA . ASP A 1 80 ? 10.868 4.242 -4.829 1.00 82.62 80 ASP A CA 1
ATOM 625 C C . ASP A 1 80 ? 11.933 4.677 -3.806 1.00 82.62 80 ASP A C 1
ATOM 627 O O . ASP A 1 80 ? 12.459 5.791 -3.880 1.00 82.62 80 ASP A O 1
ATOM 631 N N . ALA A 1 81 ? 12.219 3.820 -2.820 1.00 80.81 81 ALA A N 1
ATOM 632 C CA . ALA A 1 81 ? 13.184 4.131 -1.767 1.00 80.81 81 ALA A CA 1
ATOM 633 C C . ALA A 1 81 ? 14.630 4.167 -2.286 1.00 80.81 81 ALA A C 1
ATOM 635 O O . ALA A 1 81 ? 15.495 4.752 -1.634 1.00 80.81 81 ALA A O 1
ATOM 636 N N . ASP A 1 82 ? 14.875 3.564 -3.450 1.00 74.50 82 ASP A N 1
ATOM 637 C CA . ASP A 1 82 ? 16.186 3.466 -4.079 1.00 74.50 82 ASP A CA 1
ATOM 638 C C . ASP A 1 82 ? 16.376 4.539 -5.173 1.00 74.50 82 ASP A C 1
ATOM 640 O O . ASP A 1 82 ? 17.465 4.676 -5.740 1.00 74.50 82 ASP A O 1
ATOM 644 N N . ALA A 1 83 ? 15.350 5.362 -5.444 1.00 68.56 83 ALA A N 1
ATOM 645 C CA . ALA A 1 83 ? 15.459 6.469 -6.384 1.00 68.56 83 ALA A CA 1
ATOM 646 C C . ALA A 1 83 ? 16.382 7.582 -5.839 1.00 68.56 83 ALA A C 1
ATOM 648 O O . ALA A 1 83 ? 16.185 8.074 -4.725 1.00 68.56 83 ALA A O 1
ATOM 649 N N . PRO A 1 84 ? 17.351 8.072 -6.641 1.00 57.91 84 PRO A N 1
ATOM 650 C CA . PRO A 1 84 ? 18.373 9.024 -6.189 1.00 57.91 84 PRO A CA 1
ATOM 651 C C . PRO A 1 84 ? 17.817 10.394 -5.764 1.00 57.91 84 PRO A C 1
ATOM 653 O O . PRO A 1 84 ? 18.517 11.150 -5.091 1.00 57.91 84 PRO A O 1
ATOM 656 N N . SER A 1 85 ? 16.578 10.710 -6.150 1.00 55.84 85 SER A N 1
ATOM 657 C CA . SER A 1 85 ? 15.918 11.999 -5.907 1.00 55.84 85 SER A CA 1
ATOM 658 C C . SER A 1 85 ? 14.965 11.993 -4.707 1.00 55.84 85 SER A C 1
ATOM 660 O O . SER A 1 85 ? 14.508 13.059 -4.297 1.00 55.84 85 SER A O 1
ATOM 662 N N . VAL A 1 86 ? 14.668 10.828 -4.117 1.00 53.94 86 VAL A N 1
ATOM 663 C CA . VAL A 1 86 ? 13.829 10.740 -2.915 1.00 53.94 86 VAL A CA 1
ATOM 664 C C . VAL A 1 86 ? 14.742 10.926 -1.710 1.00 53.94 86 VAL A C 1
ATOM 666 O O . VAL A 1 86 ? 15.199 9.973 -1.083 1.00 53.94 86 VAL A O 1
ATOM 669 N N . GLN A 1 87 ? 15.052 12.183 -1.384 1.00 48.28 87 GLN A N 1
ATOM 670 C CA . GLN A 1 87 ? 15.526 12.468 -0.034 1.00 48.28 87 GLN A CA 1
ATOM 671 C C . GLN A 1 87 ? 14.412 12.013 0.924 1.00 48.28 87 GLN A C 1
ATOM 673 O O . GLN A 1 87 ? 13.279 12.485 0.779 1.00 48.28 87 GLN A O 1
ATOM 678 N N . PRO A 1 88 ? 14.676 11.092 1.874 1.00 48.16 88 PRO A N 1
ATOM 679 C CA . PRO A 1 88 ? 13.688 10.770 2.895 1.00 48.16 88 PRO A CA 1
ATOM 680 C C . PRO A 1 88 ? 13.271 12.077 3.584 1.00 48.16 88 PRO A C 1
ATOM 682 O O . PRO A 1 88 ? 14.110 12.981 3.674 1.00 48.16 88 PRO A O 1
ATOM 685 N N . PRO A 1 89 ? 12.021 12.218 4.068 1.00 45.09 89 PRO A N 1
ATOM 686 C CA . PRO A 1 89 ? 11.621 13.373 4.863 1.00 45.09 89 PRO A CA 1
ATOM 687 C C . PRO A 1 89 ? 12.466 13.397 6.147 1.00 45.09 89 PRO A C 1
ATOM 689 O O . PRO A 1 89 ? 12.140 12.793 7.158 1.00 45.09 89 PRO A O 1
ATOM 692 N N . THR A 1 90 ? 13.622 14.045 6.039 1.00 46.97 90 THR A N 1
ATOM 693 C CA . THR A 1 90 ? 14.646 14.315 7.042 1.00 46.97 90 THR A CA 1
ATOM 694 C C . THR A 1 90 ? 15.098 13.113 7.886 1.00 46.97 90 THR A C 1
ATOM 696 O O . THR A 1 90 ? 14.602 12.894 8.987 1.00 46.97 90 THR A O 1
ATOM 699 N N . ARG A 1 91 ? 16.176 12.438 7.453 1.00 34.69 91 ARG A N 1
ATOM 700 C CA . ARG A 1 91 ? 17.349 12.148 8.311 1.00 34.69 91 ARG A CA 1
ATOM 701 C C . ARG A 1 91 ? 18.572 11.716 7.492 1.00 34.69 91 ARG A C 1
ATOM 703 O O . ARG A 1 91 ? 18.526 10.774 6.710 1.00 34.69 91 ARG A O 1
ATOM 710 N N . LEU A 1 92 ? 19.670 12.435 7.730 1.00 43.59 92 LEU A N 1
ATOM 711 C CA . LEU A 1 92 ? 21.047 12.100 7.370 1.00 43.59 92 LEU A CA 1
ATOM 712 C C . LEU A 1 92 ? 21.402 10.683 7.837 1.00 43.59 92 LEU A C 1
ATOM 714 O O . LEU A 1 92 ? 21.477 10.461 9.039 1.00 43.59 92 LEU A O 1
ATOM 718 N N . LEU A 1 93 ? 21.671 9.766 6.910 1.00 39.00 93 LEU A N 1
ATOM 719 C CA . LEU A 1 93 ? 22.856 8.899 6.924 1.00 39.00 93 LEU A CA 1
ATOM 720 C C . LEU A 1 93 ? 22.848 8.040 5.658 1.00 39.00 93 LEU A C 1
ATOM 722 O O . LEU A 1 93 ? 21.948 7.239 5.424 1.00 39.00 93 LEU A O 1
ATOM 726 N N . GLY A 1 94 ? 23.854 8.271 4.816 1.00 42.31 94 GLY A N 1
ATOM 727 C CA . GLY A 1 94 ? 24.022 7.598 3.540 1.00 42.31 94 GLY A CA 1
ATOM 728 C C . GLY A 1 94 ? 24.313 6.116 3.725 1.00 42.31 94 GLY A C 1
ATOM 729 O O . GLY A 1 94 ? 25.409 5.739 4.123 1.00 42.31 94 GLY A O 1
ATOM 730 N N . VAL A 1 95 ? 23.345 5.283 3.362 1.00 36.47 95 VAL A N 1
ATOM 731 C CA . VAL A 1 95 ? 23.565 3.879 3.023 1.00 36.47 95 VAL A CA 1
ATOM 732 C C . VAL A 1 95 ? 22.801 3.628 1.728 1.00 36.47 95 VAL A C 1
ATOM 734 O O . VAL A 1 95 ? 21.573 3.645 1.713 1.00 36.47 95 VAL A O 1
ATOM 737 N N . ARG A 1 96 ? 23.529 3.447 0.620 1.00 31.83 96 ARG A N 1
ATOM 738 C CA . ARG A 1 96 ? 22.948 3.001 -0.653 1.00 31.83 96 ARG A CA 1
ATOM 739 C C . ARG A 1 96 ? 22.878 1.479 -0.647 1.00 31.83 96 ARG A C 1
ATOM 741 O O . ARG A 1 96 ? 23.910 0.819 -0.590 1.00 31.83 96 ARG A O 1
ATOM 748 N N . VAL A 1 97 ? 21.674 0.942 -0.769 1.00 36.44 97 VAL A N 1
ATOM 749 C CA . VAL A 1 97 ? 21.414 -0.435 -1.203 1.00 36.44 97 VAL A CA 1
ATOM 750 C C . VAL A 1 97 ? 20.290 -0.317 -2.222 1.00 36.44 97 VAL A C 1
ATOM 752 O O . VAL A 1 97 ? 19.335 0.377 -1.916 1.00 36.44 97 VAL A O 1
ATOM 755 N N . GLY A 1 98 ? 20.412 -0.946 -3.395 1.00 34.72 98 GLY A N 1
ATOM 756 C CA . GLY A 1 98 ? 19.383 -0.965 -4.447 1.00 34.72 98 GLY A CA 1
ATOM 757 C C . GLY A 1 98 ? 19.887 -0.437 -5.793 1.00 34.72 98 GLY A C 1
ATOM 758 O O . GLY A 1 98 ? 20.252 0.729 -5.913 1.00 34.72 98 GLY A O 1
ATOM 759 N N . GLY A 1 99 ? 19.976 -1.317 -6.795 1.00 37.31 99 GLY A N 1
ATOM 760 C CA . GLY A 1 99 ? 20.289 -0.955 -8.183 1.00 37.31 99 GLY A CA 1
ATOM 761 C C . GLY A 1 99 ? 19.073 -0.356 -8.902 1.00 37.31 99 GLY A C 1
ATOM 762 O O . GLY A 1 99 ? 17.954 -0.526 -8.421 1.00 37.31 99 GLY A O 1
ATOM 763 N N . PRO A 1 100 ? 19.270 0.329 -10.043 1.00 40.88 100 PRO A N 1
ATOM 764 C CA . PRO A 1 100 ? 18.220 1.103 -10.696 1.00 40.88 100 PRO A CA 1
ATOM 765 C C . PRO A 1 100 ? 17.035 0.211 -11.075 1.00 40.88 100 PRO A C 1
ATOM 767 O O . PRO A 1 100 ? 17.170 -0.734 -11.857 1.00 40.88 100 PRO A O 1
ATOM 770 N N . SER A 1 101 ? 15.864 0.532 -10.531 1.00 48.38 101 SER A N 1
ATOM 771 C CA . SER A 1 101 ? 14.597 0.165 -11.143 1.00 48.38 101 SER A CA 1
ATOM 772 C C . SER A 1 101 ? 14.577 0.761 -12.557 1.00 48.38 101 SER A C 1
ATOM 774 O O . SER A 1 101 ? 15.051 1.869 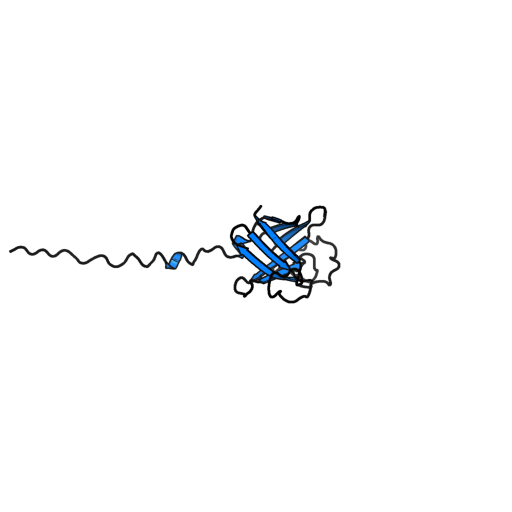-12.798 1.00 48.38 101 SER A O 1
ATOM 776 N N . SER A 1 102 ? 14.068 0.017 -13.536 1.00 47.19 102 SER A N 1
ATOM 777 C CA . SER A 1 102 ? 13.980 0.455 -14.938 1.00 47.19 102 SER A CA 1
ATOM 778 C C . SER A 1 102 ? 12.935 1.559 -15.176 1.00 47.19 102 SER A C 1
ATOM 780 O O . SER A 1 102 ? 12.586 1.835 -16.322 1.00 47.19 102 SER A O 1
ATOM 782 N N . GLY A 1 103 ? 12.410 2.166 -14.108 1.00 46.91 103 GLY A N 1
ATOM 783 C CA . GLY A 1 103 ? 11.570 3.355 -14.166 1.00 46.91 103 GLY A CA 1
ATOM 784 C C . GLY A 1 103 ? 12.430 4.606 -14.306 1.00 46.91 103 GLY A C 1
ATOM 785 O O . GLY A 1 103 ? 13.594 4.634 -13.903 1.00 46.91 103 GLY A O 1
ATOM 786 N N . ARG A 1 104 ? 11.872 5.669 -14.886 1.00 51.66 104 ARG A N 1
ATOM 787 C CA . ARG A 1 104 ? 12.526 6.978 -14.813 1.00 51.66 104 ARG A CA 1
ATOM 788 C C . ARG A 1 104 ? 12.747 7.325 -13.332 1.00 51.66 104 ARG A C 1
ATOM 790 O O . ARG A 1 104 ? 11.855 7.081 -12.519 1.00 51.66 104 ARG A O 1
ATOM 797 N N . PRO A 1 105 ? 13.921 7.858 -12.957 1.00 50.22 105 PRO A N 1
ATOM 798 C CA . PRO A 1 105 ? 14.231 8.129 -11.561 1.00 50.22 105 PRO A CA 1
ATOM 799 C C . PRO A 1 105 ? 13.203 9.096 -10.961 1.00 50.22 105 PRO A C 1
ATOM 801 O O . PRO A 1 105 ? 13.126 10.252 -11.368 1.00 50.22 105 PRO A O 1
ATOM 804 N N . GLY A 1 106 ? 12.448 8.617 -9.968 1.00 56.44 106 GLY A N 1
ATOM 805 C CA . GLY A 1 106 ? 11.590 9.450 -9.123 1.00 56.44 106 GLY A CA 1
ATOM 806 C C . GLY A 1 106 ? 10.129 9.601 -9.553 1.00 56.44 106 GLY A C 1
ATOM 807 O O . GLY A 1 106 ? 9.476 10.514 -9.054 1.00 56.44 106 GLY A O 1
ATOM 808 N N . GLU A 1 107 ? 9.593 8.754 -10.436 1.00 68.06 107 GLU A N 1
ATOM 809 C CA . GLU A 1 107 ? 8.151 8.783 -10.718 1.00 68.06 107 GLU A CA 1
ATOM 810 C C . GLU A 1 107 ? 7.352 8.212 -9.532 1.00 68.06 107 GLU A C 1
ATOM 812 O O . GLU A 1 107 ? 7.369 7.019 -9.234 1.00 68.06 107 GLU A O 1
ATOM 817 N N . GLU A 1 108 ? 6.677 9.118 -8.830 1.00 81.12 108 GLU A N 1
ATOM 818 C CA . GLU A 1 108 ? 5.717 8.842 -7.766 1.00 81.12 108 GLU A CA 1
ATOM 819 C C . GLU A 1 108 ? 4.544 8.008 -8.305 1.00 81.12 108 GLU A C 1
ATOM 821 O O . GLU A 1 108 ? 3.936 8.344 -9.324 1.00 81.12 108 GLU A O 1
ATOM 826 N N . CYS A 1 109 ? 4.204 6.922 -7.611 1.00 87.44 109 CYS A N 1
ATOM 827 C CA . CYS A 1 109 ? 2.997 6.151 -7.894 1.00 87.44 109 CYS A CA 1
ATOM 828 C C . CYS A 1 109 ? 1.844 6.679 -7.036 1.00 87.44 109 CYS A C 1
ATOM 830 O O . CYS A 1 109 ? 1.903 6.630 -5.806 1.00 87.44 109 CYS A O 1
ATOM 832 N N . ARG A 1 110 ? 0.785 7.167 -7.687 1.00 93.69 110 ARG A N 1
ATOM 833 C CA . ARG A 1 110 ? -0.379 7.798 -7.050 1.00 93.69 110 ARG A CA 1
ATOM 834 C C . ARG A 1 110 ? -1.561 6.845 -7.023 1.00 93.69 110 ARG A C 1
ATOM 836 O O . ARG A 1 110 ? -2.328 6.757 -7.971 1.00 93.69 110 ARG A O 1
ATOM 843 N N . GLY A 1 111 ? -1.692 6.096 -5.942 1.00 96.31 111 GLY A N 1
ATOM 844 C CA . GLY A 1 111 ? -2.714 5.074 -5.780 1.00 96.31 111 GLY A CA 1
ATOM 845 C C . GLY A 1 111 ? -3.863 5.470 -4.866 1.00 96.31 111 GLY A C 1
ATOM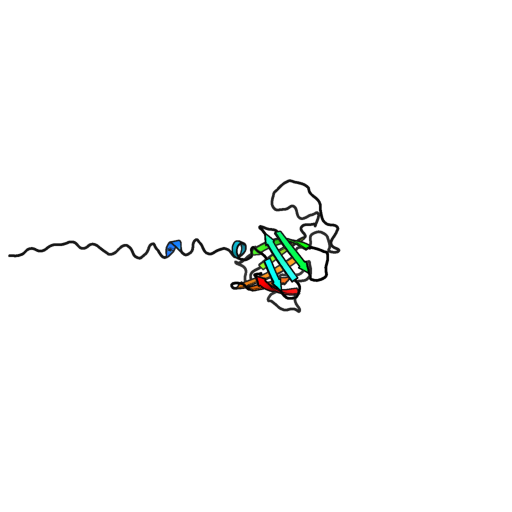 846 O O . GLY A 1 111 ? -3.893 6.531 -4.238 1.00 96.31 111 GLY A O 1
ATOM 847 N N . ILE A 1 112 ? -4.801 4.542 -4.747 1.00 98.00 112 ILE A N 1
ATOM 848 C CA . ILE A 1 112 ? -5.863 4.584 -3.744 1.00 98.00 112 ILE A CA 1
ATOM 849 C C . ILE A 1 112 ? -5.802 3.328 -2.888 1.00 98.00 112 ILE A C 1
ATOM 851 O O . ILE A 1 112 ? -5.327 2.278 -3.329 1.00 98.00 112 ILE A O 1
ATOM 855 N N . TYR A 1 113 ? -6.282 3.426 -1.658 1.00 98.00 113 TYR A N 1
ATOM 856 C CA . TYR A 1 113 ? -6.345 2.292 -0.746 1.00 98.00 113 TYR A CA 1
ATOM 857 C C . TYR A 1 113 ? -7.670 2.264 -0.005 1.00 98.00 113 TYR A C 1
ATOM 859 O O . TYR A 1 113 ? -8.363 3.268 0.065 1.00 98.00 113 TYR A O 1
ATOM 867 N N . GLU A 1 114 ? -8.029 1.115 0.545 1.00 97.69 114 GLU A N 1
ATOM 868 C CA . GLU A 1 114 ? -9.171 0.945 1.430 1.00 97.69 114 GLU A CA 1
ATOM 869 C C . GLU A 1 114 ? -8.794 -0.033 2.543 1.00 97.69 114 GLU A C 1
ATOM 871 O O . GLU A 1 114 ? -8.314 -1.139 2.282 1.00 97.69 114 GLU A O 1
ATOM 876 N N . LEU A 1 115 ? -9.024 0.377 3.793 1.00 96.50 115 LEU A N 1
ATOM 877 C CA . LEU A 1 115 ? -8.654 -0.389 4.978 1.00 96.50 115 LEU A CA 1
ATOM 878 C C . LEU A 1 115 ? -9.884 -0.723 5.830 1.00 96.50 115 LEU A C 1
ATOM 880 O O . LEU A 1 115 ? -10.416 0.120 6.561 1.00 96.50 115 LEU A O 1
ATOM 884 N N . ARG A 1 116 ? -10.312 -1.987 5.793 1.00 95.56 116 ARG A N 1
ATOM 885 C CA . ARG A 1 116 ? -11.485 -2.486 6.528 1.00 95.56 116 ARG A CA 1
ATOM 886 C C . ARG A 1 116 ? -11.098 -3.669 7.406 1.00 95.56 116 ARG A C 1
ATOM 888 O O . ARG A 1 116 ? -10.927 -4.776 6.912 1.00 95.56 116 ARG A O 1
ATOM 895 N N . GLY A 1 117 ? -10.992 -3.434 8.714 1.00 95.00 117 GLY A N 1
ATOM 896 C CA . GLY A 1 117 ? -10.584 -4.465 9.672 1.00 95.00 117 GLY A CA 1
ATOM 897 C C . GLY A 1 117 ? -9.215 -5.056 9.325 1.00 95.00 117 GLY A C 1
ATOM 898 O O . GLY A 1 117 ? -8.212 -4.347 9.352 1.00 95.00 117 GLY A O 1
ATOM 899 N N . ASP A 1 118 ? -9.211 -6.341 8.990 1.00 96.94 118 ASP A N 1
ATOM 900 C CA . ASP A 1 118 ? -8.070 -7.165 8.583 1.00 96.94 118 ASP A CA 1
ATOM 901 C C . ASP A 1 118 ? -7.882 -7.244 7.057 1.00 96.94 118 ASP A C 1
ATOM 903 O O . ASP A 1 118 ? -7.068 -8.033 6.576 1.00 96.94 118 ASP A O 1
ATOM 907 N N . ARG A 1 119 ? -8.608 -6.426 6.285 1.00 97.88 119 ARG A N 1
ATOM 908 C CA . ARG A 1 119 ? -8.508 -6.349 4.824 1.00 97.88 119 ARG A CA 1
ATOM 909 C C . ARG A 1 119 ? -7.925 -5.019 4.373 1.00 97.88 119 ARG A C 1
ATOM 911 O O . ARG A 1 119 ? -8.398 -3.955 4.780 1.00 97.88 119 ARG A O 1
ATOM 918 N N . LEU A 1 120 ? -6.954 -5.109 3.475 1.00 98.12 120 LEU A N 1
ATOM 919 C CA . LEU A 1 120 ? -6.332 -3.986 2.793 1.00 98.12 120 LEU A CA 1
ATOM 920 C C . LEU A 1 120 ? -6.504 -4.178 1.289 1.00 98.12 120 LEU A C 1
ATOM 922 O O . LEU A 1 120 ? -6.045 -5.168 0.724 1.00 98.12 120 LEU A O 1
ATOM 926 N N . ARG A 1 121 ? -7.160 -3.218 0.644 1.00 97.88 121 ARG A N 1
ATOM 927 C CA . ARG A 1 121 ? -7.267 -3.148 -0.811 1.00 97.88 121 ARG A CA 1
ATOM 928 C C . ARG A 1 121 ? -6.449 -1.968 -1.303 1.00 97.88 121 ARG A C 1
ATOM 930 O O . ARG A 1 121 ? -6.598 -0.877 -0.765 1.00 97.88 121 ARG A O 1
ATOM 937 N N . ILE A 1 122 ? -5.592 -2.163 -2.295 1.00 96.62 122 ILE A N 1
ATOM 938 C CA . ILE A 1 122 ? -4.776 -1.093 -2.883 1.00 96.62 122 ILE A CA 1
ATOM 939 C C . ILE A 1 122 ? -4.926 -1.155 -4.398 1.00 96.62 122 ILE A C 1
ATOM 941 O O . ILE A 1 122 ? -4.884 -2.238 -4.968 1.00 96.62 122 ILE A O 1
ATOM 945 N N . CYS A 1 123 ? -5.085 -0.006 -5.048 1.00 96.56 123 CYS A N 1
ATOM 946 C CA . CYS A 1 123 ? -4.951 0.129 -6.494 1.00 96.56 123 CYS A CA 1
ATOM 947 C C . CYS A 1 123 ? -3.789 1.076 -6.787 1.00 96.56 123 CYS A 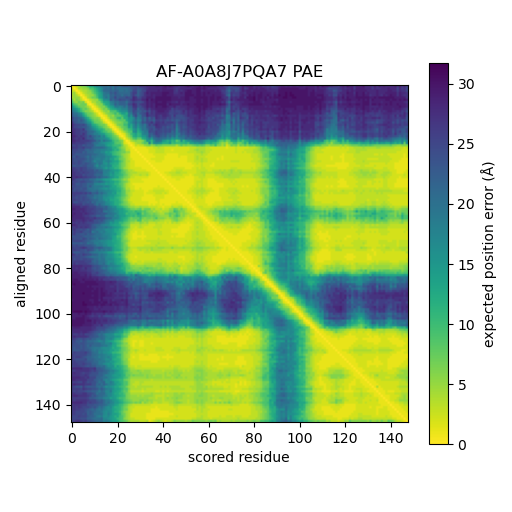C 1
ATOM 949 O O . CYS A 1 123 ? -3.825 2.239 -6.374 1.00 96.56 123 CYS A O 1
ATOM 951 N N . LEU A 1 124 ? -2.764 0.573 -7.474 1.00 94.12 124 LEU A N 1
ATOM 952 C CA . LEU A 1 124 ? -1.626 1.364 -7.937 1.00 94.12 124 LEU A CA 1
ATOM 953 C C . LEU A 1 124 ? -1.690 1.468 -9.468 1.00 94.12 124 LEU A C 1
ATOM 955 O O . LEU A 1 124 ? -1.622 0.428 -10.131 1.00 94.12 124 LEU A O 1
ATOM 959 N N . PRO A 1 125 ? -1.822 2.674 -10.049 1.00 91.88 125 PRO A N 1
ATOM 960 C CA . PRO A 1 125 ? -1.707 2.844 -11.492 1.00 91.88 125 PRO A CA 1
ATOM 961 C C . PRO A 1 125 ? -0.262 2.595 -11.945 1.00 91.88 125 PRO A C 1
ATOM 963 O O . PRO A 1 125 ? 0.646 2.376 -11.138 1.00 91.88 125 PRO A O 1
ATOM 966 N N . LEU A 1 126 ? -0.037 2.657 -13.257 1.00 86.69 126 LEU A N 1
ATOM 967 C CA . LEU A 1 126 ? 1.321 2.705 -13.795 1.00 86.69 126 LEU A CA 1
ATOM 968 C C . LEU A 1 126 ? 2.079 3.935 -13.244 1.00 86.69 126 LEU A C 1
ATOM 970 O O . LEU A 1 126 ? 1.446 4.964 -12.982 1.00 86.69 126 LEU A O 1
ATOM 974 N N . PRO A 1 127 ? 3.416 3.859 -13.089 1.00 82.44 127 PRO A N 1
ATOM 975 C CA . PRO A 1 127 ? 4.227 5.002 -12.673 1.00 82.44 127 PRO A CA 1
ATOM 976 C C . PRO A 1 127 ? 3.938 6.252 -13.514 1.00 82.44 127 PRO A C 1
ATOM 978 O O . PRO A 1 127 ? 3.801 6.164 -14.735 1.00 82.44 127 PRO A O 1
ATOM 981 N N . GLY A 1 128 ? 3.790 7.402 -12.849 1.00 82.75 128 GLY A N 1
ATOM 982 C CA . GLY A 1 128 ? 3.426 8.670 -13.490 1.00 82.75 128 GLY A CA 1
ATOM 983 C C . GLY A 1 128 ? 1.936 8.838 -13.829 1.00 82.75 128 GLY A C 1
ATOM 984 O O . GLY A 1 128 ? 1.557 9.896 -14.328 1.00 82.75 128 GLY A O 1
ATOM 985 N N . GLY A 1 129 ? 1.091 7.838 -13.559 1.00 86.88 129 GLY A N 1
ATOM 986 C CA . GLY A 1 129 ? -0.361 7.933 -13.719 1.00 86.88 129 GLY A CA 1
ATOM 987 C C . GLY A 1 129 ? -1.051 8.787 -12.646 1.00 86.88 129 GLY A C 1
ATOM 988 O O . GLY A 1 129 ? -0.523 9.004 -11.553 1.00 86.88 129 GLY A O 1
ATOM 989 N N . ASP A 1 130 ? -2.261 9.251 -12.960 1.00 92.38 130 ASP A N 1
ATOM 990 C CA . ASP A 1 130 ? -3.139 9.946 -12.014 1.00 92.38 130 ASP A CA 1
ATOM 991 C C . ASP A 1 130 ? -3.766 8.990 -10.986 1.00 92.38 130 ASP A C 1
ATOM 993 O O . ASP A 1 130 ? -3.808 7.774 -11.181 1.00 92.38 130 ASP A O 1
ATOM 997 N N . PHE A 1 131 ? -4.312 9.555 -9.902 1.00 93.00 131 PHE A N 1
ATOM 998 C CA . PHE A 1 131 ? -5.069 8.792 -8.909 1.00 93.00 131 PHE A CA 1
ATOM 999 C C . PHE A 1 131 ?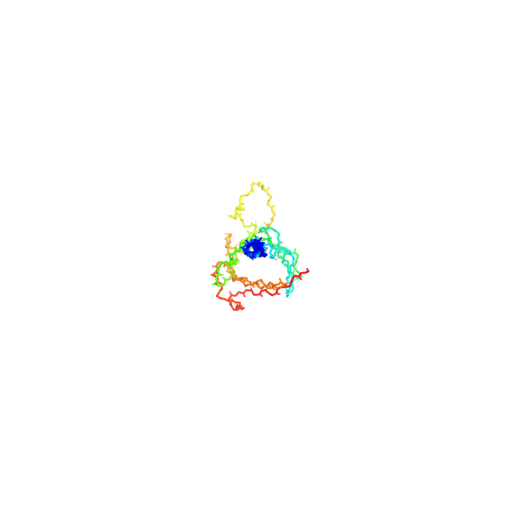 -6.249 8.048 -9.560 1.00 93.00 131 PHE A C 1
ATOM 1001 O O . PHE A 1 131 ? -7.104 8.696 -10.175 1.00 93.00 131 PHE A O 1
ATOM 1008 N N . PRO A 1 132 ? -6.370 6.720 -9.373 1.00 94.38 132 PRO A N 1
ATOM 1009 C CA . PRO A 1 132 ? -7.541 5.983 -9.823 1.00 94.38 132 PRO A CA 1
ATOM 1010 C C . PRO A 1 132 ? -8.822 6.526 -9.178 1.00 94.38 132 PRO A C 1
ATOM 1012 O O . PRO A 1 132 ? -8.858 6.808 -7.980 1.00 94.38 132 PRO A O 1
ATOM 1015 N N . ALA A 1 133 ? -9.908 6.615 -9.947 1.00 95.19 133 ALA A N 1
ATOM 1016 C CA . ALA A 1 133 ? -11.223 6.981 -9.407 1.00 95.19 133 ALA A CA 1
ATOM 1017 C C . ALA A 1 133 ? -11.851 5.855 -8.557 1.00 95.19 133 ALA A C 1
ATOM 1019 O O . ALA A 1 133 ? -12.770 6.095 -7.776 1.00 95.19 133 ALA A O 1
ATOM 1020 N N . GLY A 1 134 ? -11.355 4.624 -8.708 1.00 95.50 134 GLY A N 1
ATOM 1021 C CA . GLY A 1 134 ? -11.829 3.436 -8.010 1.00 95.50 134 GLY A CA 1
ATOM 1022 C C . GLY A 1 134 ? -10.902 2.239 -8.226 1.00 95.50 134 GLY A C 1
ATOM 1023 O O . GLY A 1 134 ? -9.866 2.335 -8.883 1.00 95.50 134 GLY A O 1
ATOM 1024 N N . PHE A 1 135 ? -11.273 1.097 -7.650 1.00 95.69 135 PHE A N 1
ATOM 1025 C CA . PHE A 1 135 ? -10.507 -0.151 -7.733 1.00 95.69 135 PHE A CA 1
ATOM 1026 C C . PHE A 1 135 ? -10.832 -0.923 -9.018 1.00 95.69 135 PHE A C 1
ATOM 1028 O O . PHE A 1 135 ? -11.349 -2.040 -8.965 1.00 95.69 135 PHE A O 1
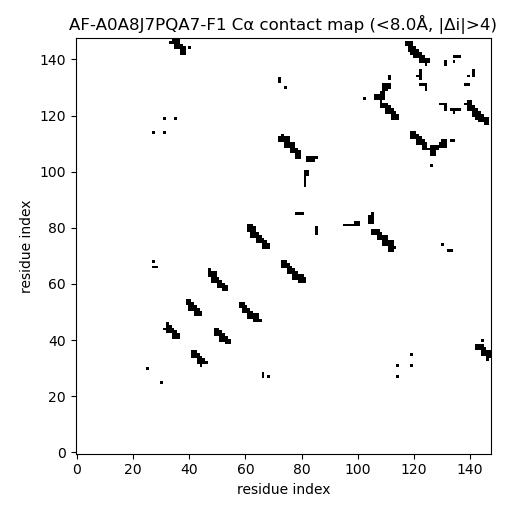ATOM 1035 N N . ASP A 1 136 ? -10.576 -0.290 -10.161 1.00 93.88 136 ASP A N 1
ATOM 1036 C CA . ASP A 1 136 ? -10.717 -0.893 -11.484 1.00 93.88 136 ASP A CA 1
ATOM 1037 C C . ASP A 1 136 ? -9.374 -1.514 -11.919 1.00 93.88 136 ASP A C 1
ATOM 1039 O O . ASP A 1 136 ? -8.392 -0.779 -12.049 1.00 93.88 136 ASP A O 1
ATOM 1043 N N . PRO A 1 137 ? -9.302 -2.836 -12.170 1.00 90.50 137 PRO A N 1
ATOM 1044 C CA . PRO A 1 137 ? -8.106 -3.485 -12.708 1.00 90.50 137 PRO A CA 1
ATOM 1045 C C . PRO A 1 137 ? -7.619 -2.909 -14.045 1.00 90.50 137 PRO A C 1
ATOM 1047 O O . PRO A 1 137 ? -6.448 -3.066 -14.382 1.00 90.50 137 PRO A O 1
ATOM 1050 N N . ALA A 1 138 ? -8.484 -2.242 -14.818 1.00 90.44 138 ALA A N 1
ATOM 1051 C CA . ALA A 1 138 ? -8.078 -1.554 -16.042 1.00 90.44 138 ALA A CA 1
ATOM 1052 C C . ALA A 1 138 ? -7.296 -0.254 -15.765 1.00 90.44 138 ALA A C 1
ATOM 1054 O O . ALA A 1 138 ? -6.534 0.195 -16.619 1.00 90.44 138 ALA A O 1
ATOM 1055 N N . ALA A 1 139 ? -7.467 0.342 -14.580 1.00 88.81 139 ALA A N 1
ATOM 1056 C CA . ALA A 1 139 ? -6.798 1.576 -14.172 1.00 88.81 139 ALA A CA 1
ATOM 1057 C C . ALA A 1 139 ? -5.454 1.334 -13.460 1.00 88.81 139 ALA A C 1
ATOM 1059 O O . ALA A 1 139 ? -4.668 2.268 -13.300 1.00 88.81 139 ALA A O 1
ATOM 1060 N N . GLY A 1 140 ? -5.176 0.103 -13.022 1.00 90.88 140 GLY A N 1
ATOM 1061 C CA . GLY A 1 140 ? -3.953 -0.218 -12.296 1.00 90.88 140 GLY A CA 1
ATOM 1062 C C . GLY A 1 140 ? -3.930 -1.621 -11.702 1.00 90.88 140 GLY A C 1
ATOM 1063 O O . GLY A 1 140 ? -4.891 -2.385 -11.783 1.00 90.88 140 GLY A O 1
ATOM 1064 N N . ALA A 1 141 ? -2.811 -1.956 -11.064 1.00 92.44 141 ALA A N 1
ATOM 1065 C CA . ALA A 1 141 ? -2.675 -3.192 -10.312 1.00 92.44 141 ALA A CA 1
ATOM 1066 C C . ALA A 1 141 ? -3.503 -3.106 -9.023 1.00 92.44 141 ALA A C 1
ATOM 1068 O O . ALA A 1 141 ? -3.234 -2.271 -8.154 1.00 92.44 141 ALA A O 1
ATOM 1069 N N . VAL A 1 142 ? -4.505 -3.980 -8.905 1.00 95.69 142 VAL A N 1
ATOM 1070 C CA . VAL A 1 142 ? -5.356 -4.088 -7.718 1.00 95.69 142 VAL A CA 1
ATOM 1071 C C . VAL A 1 142 ? -4.871 -5.241 -6.847 1.00 95.69 142 VAL A C 1
ATOM 1073 O O . VAL A 1 142 ? -4.874 -6.397 -7.264 1.00 95.69 142 VAL A O 1
ATOM 1076 N N . PHE A 1 143 ? -4.491 -4.918 -5.616 1.00 94.88 143 PHE A N 1
ATOM 1077 C CA . PHE A 1 143 ? -4.069 -5.864 -4.593 1.00 94.88 143 PHE A CA 1
ATOM 1078 C C . PHE A 1 143 ? -5.170 -6.007 -3.551 1.00 94.88 143 PHE A C 1
ATOM 1080 O O . PHE A 1 143 ? -5.608 -5.019 -2.959 1.00 94.88 143 PHE A O 1
ATOM 1087 N N . GLU A 1 144 ? -5.590 -7.243 -3.301 1.00 97.31 144 GLU A N 1
ATOM 1088 C CA . GLU A 1 144 ? -6.489 -7.594 -2.205 1.00 97.31 144 GLU A CA 1
ATOM 1089 C C . GLU A 1 144 ? -5.712 -8.423 -1.191 1.00 97.31 144 GLU A C 1
ATOM 1091 O O . GLU A 1 144 ? -5.378 -9.583 -1.431 1.00 97.31 144 GLU A O 1
ATOM 1096 N N . LEU A 1 145 ? -5.386 -7.797 -0.065 1.00 97.50 145 LEU A N 1
ATOM 1097 C CA . LEU A 1 145 ? -4.500 -8.343 0.947 1.00 97.50 145 LEU A CA 1
ATOM 1098 C C . LEU A 1 145 ? -5.260 -8.535 2.261 1.00 97.50 145 LEU A C 1
ATOM 1100 O O . LEU A 1 145 ? -6.166 -7.770 2.611 1.00 97.50 145 LEU A O 1
ATOM 1104 N N . ARG A 1 146 ? -4.863 -9.554 3.016 1.00 98.00 146 ARG A N 1
ATOM 1105 C CA . ARG A 1 146 ? -5.313 -9.793 4.387 1.00 98.00 146 ARG A CA 1
ATOM 1106 C C . ARG A 1 146 ? -4.149 -9.657 5.338 1.00 98.00 146 ARG A C 1
ATOM 1108 O O . ARG A 1 146 ? -3.023 -9.966 4.966 1.00 98.00 146 ARG A O 1
ATOM 1115 N N . ARG A 1 147 ? -4.415 -9.201 6.554 1.00 97.25 147 ARG A N 1
ATOM 1116 C CA . ARG A 1 147 ? -3.394 -9.182 7.597 1.00 97.25 147 ARG A CA 1
ATOM 1117 C C . ARG A 1 147 ? -2.914 -10.616 7.873 1.00 97.25 147 ARG A C 1
ATOM 1119 O O . ARG A 1 147 ? -3.746 -11.517 7.973 1.00 97.25 147 ARG A O 1
ATOM 1126 N N . GLU A 1 148 ? -1.593 -10.795 7.929 1.00 93.88 148 GLU A N 1
ATOM 1127 C CA . GLU A 1 148 ? -0.929 -12.059 8.307 1.00 93.88 148 GLU A CA 1
ATOM 1128 C C . GLU A 1 148 ? -1.062 -12.336 9.811 1.00 93.88 148 GLU A C 1
ATOM 1130 O O . GLU A 1 148 ? -1.012 -11.363 10.605 1.00 93.88 148 GLU A O 1
#

pLDDT: mean 77.3, std 21.86, range [31.83, 98.12]

Foldseek 3Di:
DDDDDDDDDDDDDDPPVVVCVVVDDDDVLRVVAAWWDDPQWIWHDDRQWIWIDGHPDPDIFIWGWDWDVVDVQTKIKIWRPQQPPCPDPDDDDDDHDDDDDPDDRTQIWIKGWDDDRQKIKIFTAPGNDDYDNDQDVVRGDIDIIGHD

Sequence (148 aa):
MKRRRWPVLAVGAGLVALAVAVLVWPTDRSRIQGTWVGGGTRLTFRGDLAVMEWDGSPRLSRTYFRLDPAASPTRIEVFDADAPSVQPPTRLLGVRVGGPSSGRPGEECRGIYELRGDRLRICLPLPGGDFPAGFDPAAGAVFELRRE

Nearest PDB structures (foldseek):
  7lss-assembly1_B  TM=2.373E-01  e=5.008E+00  Severe acute respiratory syndrome coronavirus 2
  8psd-assembly1_C  TM=1.984E-01  e=8.531E+00  Severe acute respiratory syndrome coronavirus 2

Radius of gyration: 23.66 Å; Cα contacts (8 Å, |Δi|>4): 250; chains: 1; bounding box: 69×37×78 Å

Solvent-accessible surface area (backbone atoms only — not comparable to full-atom values): 9102 Å² total; per-residue (Å²): 138,88,84,86,84,82,83,95,82,89,86,87,83,81,76,68,72,69,72,59,65,74,76,70,67,75,49,68,76,66,65,60,46,46,49,28,38,36,95,59,33,40,40,36,31,56,92,55,38,35,41,40,38,42,71,95,49,95,60,71,47,53,27,34,54,49,77,39,81,85,45,89,70,26,33,32,41,38,35,56,61,57,25,90,74,55,71,66,94,81,72,95,74,96,74,92,72,70,79,85,66,96,60,71,83,63,54,46,27,29,16,29,46,46,81,57,94,60,35,41,36,36,26,39,28,58,73,68,40,67,66,53,90,59,87,45,67,91,60,21,58,66,46,64,25,32,59,111